Protein AF-A0A1S9AHH0-F1 (afdb_monomer)

Structure (mmCIF, N/CA/C/O backbone):
data_AF-A0A1S9AHH0-F1
#
_entry.id   AF-A0A1S9AHH0-F1
#
loop_
_atom_site.group_PDB
_atom_site.id
_atom_site.type_symbol
_atom_site.label_atom_id
_atom_site.label_alt_id
_atom_site.label_comp_id
_atom_site.label_asym_id
_atom_site.label_entity_id
_atom_site.label_seq_id
_atom_site.pdbx_PDB_ins_code
_atom_site.Cartn_x
_atom_site.Cartn_y
_atom_site.Cartn_z
_atom_site.occupancy
_atom_site.B_iso_or_equiv
_atom_site.auth_seq_id
_atom_site.auth_comp_id
_atom_site.auth_asym_id
_atom_site.auth_atom_id
_atom_site.pdbx_PDB_model_num
ATOM 1 N N . MET A 1 1 ? -5.363 -44.438 -1.794 1.00 42.06 1 MET A N 1
ATOM 2 C CA . MET A 1 1 ? -5.108 -44.118 -0.370 1.00 42.06 1 MET A CA 1
ATOM 3 C C . MET A 1 1 ? -3.591 -43.983 -0.256 1.00 42.06 1 MET A C 1
ATOM 5 O O . MET A 1 1 ? -2.934 -44.895 -0.730 1.00 42.06 1 MET A O 1
ATOM 9 N N . THR A 1 2 ? -2.971 -42.884 0.182 1.00 38.75 2 THR A N 1
ATOM 10 C CA . THR A 1 2 ? -3.456 -41.702 0.932 1.00 38.75 2 THR A CA 1
ATOM 11 C C . THR A 1 2 ? -2.583 -40.475 0.590 1.00 38.75 2 THR A C 1
ATOM 13 O O . THR A 1 2 ? -1.448 -40.651 0.163 1.00 38.75 2 THR A O 1
ATOM 16 N N . GLN A 1 3 ? -3.092 -39.245 0.750 1.00 49.56 3 GLN A N 1
ATOM 17 C CA . GLN A 1 3 ? -2.335 -38.003 0.495 1.00 49.56 3 GLN A CA 1
ATOM 18 C C . GLN A 1 3 ? -1.477 -37.556 1.695 1.00 49.56 3 GLN A C 1
ATOM 20 O O . GLN A 1 3 ? -1.996 -37.545 2.811 1.00 49.56 3 GLN A O 1
ATOM 25 N N . HIS A 1 4 ? -0.245 -37.092 1.437 1.00 39.03 4 HIS A N 1
ATOM 26 C CA . HIS A 1 4 ? 0.547 -36.111 2.215 1.00 39.03 4 HIS A CA 1
ATOM 27 C C . HIS A 1 4 ? 1.815 -35.721 1.408 1.00 39.03 4 HIS A C 1
ATOM 29 O O . HIS A 1 4 ? 2.308 -36.570 0.672 1.00 39.03 4 HIS A O 1
ATOM 35 N N . THR A 1 5 ? 2.439 -34.535 1.501 1.00 38.62 5 THR A N 1
ATOM 36 C CA . THR A 1 5 ? 1.983 -33.178 1.897 1.00 38.62 5 THR A CA 1
ATOM 37 C C . THR A 1 5 ? 3.010 -32.130 1.391 1.00 38.62 5 THR A C 1
ATOM 39 O O . THR A 1 5 ? 4.166 -32.461 1.149 1.00 38.62 5 THR A O 1
ATOM 42 N N . VAL A 1 6 ? 2.566 -30.884 1.188 1.00 46.53 6 VAL A N 1
ATOM 43 C CA . VAL A 1 6 ? 3.324 -29.674 0.758 1.00 46.53 6 VAL A CA 1
ATOM 44 C C . VAL A 1 6 ? 4.214 -29.098 1.903 1.00 46.53 6 VAL A C 1
ATOM 46 O O . VAL A 1 6 ? 3.903 -29.420 3.049 1.00 46.53 6 VAL A O 1
ATOM 49 N N . PRO A 1 7 ? 5.263 -28.251 1.681 1.00 48.44 7 PRO A N 1
ATOM 50 C CA . PRO A 1 7 ? 5.249 -27.173 0.685 1.00 48.44 7 PRO A CA 1
ATOM 51 C C . PRO A 1 7 ? 6.520 -26.768 -0.083 1.00 48.44 7 PRO A C 1
ATOM 53 O O . PRO A 1 7 ? 7.665 -27.016 0.280 1.00 48.44 7 PRO A O 1
ATOM 56 N N . ASP A 1 8 ? 6.196 -26.037 -1.149 1.00 44.97 8 ASP A N 1
ATOM 57 C CA . ASP A 1 8 ? 6.985 -25.080 -1.919 1.00 44.97 8 ASP A CA 1
ATOM 58 C C . ASP A 1 8 ? 7.887 -24.170 -1.063 1.00 44.97 8 ASP A C 1
ATOM 60 O O . ASP A 1 8 ? 7.452 -23.611 -0.051 1.00 44.97 8 ASP A O 1
ATOM 64 N N . THR A 1 9 ? 9.147 -24.003 -1.477 1.00 47.81 9 THR A N 1
ATOM 65 C CA . THR A 1 9 ? 9.981 -22.846 -1.104 1.00 47.81 9 THR A CA 1
ATOM 66 C C . THR A 1 9 ? 11.215 -22.734 -2.008 1.00 47.81 9 THR A C 1
ATOM 68 O O . THR A 1 9 ? 12.176 -23.488 -1.847 1.00 47.81 9 THR A O 1
ATOM 71 N N . PRO A 1 10 ? 11.263 -21.749 -2.916 1.00 41.34 10 PRO A N 1
ATOM 72 C CA . PRO A 1 10 ? 12.510 -21.148 -3.359 1.00 41.34 10 PRO A CA 1
ATOM 73 C C . PRO A 1 10 ? 12.787 -19.893 -2.521 1.00 41.34 10 PRO A C 1
ATOM 75 O O . PRO A 1 10 ? 12.108 -18.873 -2.650 1.00 41.34 10 PRO A O 1
ATOM 78 N N . SER A 1 11 ? 13.814 -19.952 -1.671 1.00 41.12 11 SER A N 1
ATOM 79 C CA . SER A 1 11 ? 14.350 -18.771 -0.990 1.00 41.12 11 SER A CA 1
ATOM 80 C C . SER A 1 11 ? 14.764 -17.710 -2.008 1.00 41.12 11 SER A C 1
ATOM 82 O O . SER A 1 11 ? 15.755 -17.884 -2.716 1.00 41.12 11 SER A O 1
ATOM 84 N N . PHE A 1 12 ? 14.062 -16.580 -2.033 1.00 40.53 12 PHE A N 1
ATOM 85 C CA . PHE A 1 12 ? 14.579 -15.358 -2.637 1.00 40.53 12 PHE A CA 1
ATOM 86 C C . PHE A 1 12 ? 15.189 -14.485 -1.544 1.00 40.53 12 PHE A C 1
ATOM 88 O O . PHE A 1 12 ? 14.516 -13.654 -0.936 1.00 40.53 12 PHE A O 1
ATOM 95 N N . ASP A 1 13 ? 16.493 -14.678 -1.324 1.00 41.41 13 ASP A N 1
ATOM 96 C CA . ASP A 1 13 ? 17.349 -13.710 -0.637 1.00 41.41 13 ASP A CA 1
ATOM 97 C C . ASP A 1 13 ? 17.435 -12.441 -1.503 1.00 41.41 13 ASP A C 1
ATOM 99 O O . ASP A 1 13 ? 18.347 -12.235 -2.297 1.00 41.41 13 ASP A O 1
ATOM 103 N N . GLN A 1 14 ? 16.395 -11.614 -1.415 1.00 47.78 14 GLN A N 1
ATOM 104 C CA . GLN A 1 14 ? 16.325 -10.289 -2.020 1.00 47.78 14 GLN A CA 1
ATOM 105 C C . GLN A 1 14 ? 16.662 -9.262 -0.942 1.00 47.78 14 GLN A C 1
ATOM 107 O O . GLN A 1 14 ? 15.838 -8.422 -0.581 1.00 47.78 14 GLN A O 1
ATOM 112 N N . ARG A 1 15 ? 17.886 -9.335 -0.403 1.00 43.94 15 ARG A N 1
ATOM 113 C CA . ARG A 1 15 ? 18.469 -8.195 0.305 1.00 43.94 15 ARG A CA 1
ATOM 114 C C . ARG A 1 15 ? 18.997 -7.228 -0.761 1.00 43.94 15 ARG A C 1
ATOM 116 O O . ARG A 1 15 ? 20.049 -7.514 -1.335 1.00 43.94 15 ARG A O 1
ATOM 123 N N . PRO A 1 16 ? 18.306 -6.109 -1.064 1.00 45.78 16 PRO A N 1
ATOM 124 C CA . PRO A 1 16 ? 18.841 -5.137 -2.008 1.00 45.78 16 PRO A CA 1
ATOM 125 C C . PRO A 1 16 ? 20.186 -4.603 -1.486 1.00 45.78 16 PRO A C 1
ATOM 127 O O . PRO A 1 16 ? 20.387 -4.539 -0.267 1.00 45.78 16 PRO A O 1
ATOM 130 N N . PRO A 1 17 ? 21.121 -4.219 -2.373 1.00 41.91 17 PRO A N 1
ATOM 131 C CA . PRO A 1 17 ? 22.362 -3.588 -1.944 1.00 41.91 17 PRO A CA 1
ATOM 132 C C . PRO A 1 17 ? 22.045 -2.323 -1.136 1.00 41.91 17 PRO A C 1
ATOM 134 O O . PRO A 1 17 ? 21.139 -1.568 -1.494 1.00 41.91 17 PRO A O 1
ATOM 137 N N . ALA A 1 18 ? 22.799 -2.102 -0.055 1.00 43.12 18 ALA A N 1
ATOM 138 C CA . ALA A 1 18 ? 22.617 -1.028 0.930 1.00 43.12 18 ALA A CA 1
ATOM 139 C C . ALA A 1 18 ? 23.000 0.364 0.376 1.00 43.12 18 ALA A C 1
ATOM 141 O O . ALA A 1 18 ? 23.906 1.031 0.870 1.00 43.12 18 ALA A O 1
ATOM 142 N N . ALA A 1 19 ? 22.347 0.755 -0.718 1.00 42.12 19 ALA A N 1
ATOM 143 C CA . ALA A 1 19 ? 22.625 1.942 -1.520 1.00 42.12 19 ALA A CA 1
ATOM 144 C C . ALA A 1 19 ? 21.354 2.749 -1.862 1.00 42.12 19 ALA A C 1
ATOM 146 O O . ALA A 1 19 ? 21.439 3.716 -2.614 1.00 42.12 19 ALA A O 1
ATOM 147 N N . LEU A 1 20 ? 20.184 2.388 -1.309 1.00 45.72 20 LEU A N 1
ATOM 148 C CA . LEU A 1 20 ? 18.954 3.198 -1.395 1.00 45.72 20 LEU A CA 1
ATOM 149 C C . LEU A 1 20 ? 18.613 3.957 -0.098 1.00 45.72 20 LEU A C 1
ATOM 151 O O . LEU A 1 20 ? 17.685 4.764 -0.095 1.00 45.72 20 LEU A O 1
ATOM 155 N N . ASP A 1 21 ? 19.382 3.774 0.976 1.00 42.66 21 ASP A N 1
ATOM 156 C CA . ASP A 1 21 ? 19.152 4.445 2.265 1.00 42.66 21 ASP A CA 1
ATOM 157 C C . ASP A 1 21 ? 19.559 5.935 2.274 1.00 42.66 21 ASP A C 1
ATOM 159 O O . ASP A 1 21 ? 19.201 6.670 3.189 1.00 42.66 21 ASP A O 1
ATOM 163 N N . ALA A 1 22 ? 20.276 6.415 1.249 1.00 37.56 22 ALA A N 1
ATOM 164 C CA . ALA A 1 22 ? 20.835 7.774 1.210 1.00 37.56 22 ALA A CA 1
ATOM 165 C C . ALA A 1 22 ? 19.927 8.850 0.572 1.00 37.56 22 ALA A C 1
ATOM 167 O O . ALA A 1 22 ? 20.238 10.036 0.663 1.00 37.56 22 ALA A O 1
ATOM 168 N N . GLN A 1 23 ? 18.822 8.470 -0.083 1.00 42.78 23 GLN A N 1
ATOM 169 C CA . GLN A 1 23 ? 17.873 9.412 -0.717 1.00 42.78 23 GLN A CA 1
ATOM 170 C C . GLN A 1 23 ? 16.399 9.167 -0.340 1.00 42.78 23 GLN A C 1
ATOM 172 O O . GLN A 1 23 ? 15.496 9.805 -0.880 1.00 42.78 23 GLN A O 1
ATOM 177 N N . ALA A 1 24 ? 16.140 8.306 0.647 1.00 46.03 24 ALA A N 1
ATOM 178 C CA . ALA A 1 24 ? 14.836 8.171 1.291 1.00 46.03 24 ALA A CA 1
ATOM 179 C C . ALA A 1 24 ? 14.677 9.209 2.422 1.00 46.03 24 ALA A C 1
ATOM 181 O O . ALA A 1 24 ? 14.594 8.859 3.595 1.00 46.03 24 ALA A O 1
ATOM 182 N N . GLY A 1 25 ? 14.654 10.498 2.066 1.00 38.72 25 GLY A N 1
ATOM 183 C CA . GLY A 1 25 ? 14.408 11.576 3.025 1.00 38.72 25 GLY A CA 1
ATOM 184 C C . GLY A 1 25 ? 13.024 11.457 3.673 1.00 38.72 25 GLY A C 1
ATOM 185 O O . GLY A 1 25 ? 12.014 11.615 2.991 1.00 38.72 25 GLY A O 1
ATOM 186 N N . ASP A 1 26 ? 13.014 11.186 4.980 1.00 46.88 26 ASP A N 1
ATOM 187 C CA . ASP A 1 26 ? 11.886 11.327 5.913 1.00 46.88 26 ASP A CA 1
ATOM 188 C C . ASP A 1 26 ? 10.562 10.635 5.518 1.00 46.88 26 ASP A C 1
ATOM 190 O O . ASP A 1 26 ? 9.480 11.218 5.552 1.00 46.88 26 ASP A O 1
ATOM 194 N N . ALA A 1 27 ? 10.630 9.353 5.149 1.00 55.78 27 ALA A N 1
ATOM 195 C CA . ALA A 1 27 ? 9.439 8.527 4.956 1.00 55.78 27 ALA A CA 1
ATOM 196 C C . ALA A 1 27 ? 9.570 7.161 5.626 1.00 55.78 27 ALA A C 1
ATOM 198 O O . ALA A 1 27 ? 10.586 6.477 5.489 1.00 55.78 27 ALA A O 1
ATOM 199 N N . ALA A 1 28 ? 8.516 6.735 6.322 1.00 65.31 28 ALA A N 1
ATOM 200 C CA . ALA A 1 28 ? 8.501 5.457 7.017 1.00 65.31 28 ALA A CA 1
ATOM 201 C C . ALA A 1 28 ? 8.424 4.287 6.018 1.00 65.31 28 ALA A C 1
ATOM 203 O O . ALA A 1 28 ? 8.990 3.218 6.271 1.00 65.31 28 ALA A O 1
ATOM 204 N N . LEU A 1 29 ? 7.747 4.463 4.877 1.00 75.94 29 LEU A N 1
ATOM 205 C CA . LEU A 1 29 ? 7.782 3.526 3.755 1.00 75.94 29 LEU A CA 1
ATOM 206 C C . LEU A 1 29 ? 8.948 3.816 2.804 1.00 75.94 29 LEU A C 1
ATOM 208 O O . LEU A 1 29 ? 9.029 4.87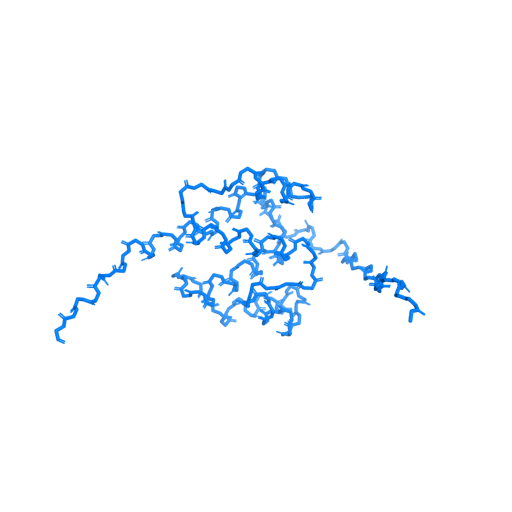3 2.178 1.00 75.94 29 LEU A O 1
ATOM 212 N N . GLY A 1 30 ? 9.763 2.787 2.562 1.00 77.56 30 GLY A N 1
ATOM 213 C CA . GLY A 1 30 ? 10.727 2.791 1.466 1.00 77.56 30 GLY A CA 1
ATOM 214 C C . GLY A 1 30 ? 10.054 3.017 0.106 1.00 77.56 30 GLY A C 1
ATOM 215 O O . GLY A 1 30 ? 8.968 2.494 -0.163 1.00 77.56 30 GLY A O 1
ATOM 216 N N . ALA A 1 31 ? 10.736 3.769 -0.765 1.00 79.25 31 ALA A N 1
ATOM 217 C CA . ALA A 1 31 ? 10.295 4.132 -2.114 1.00 79.25 31 ALA A CA 1
ATOM 218 C C . ALA A 1 31 ? 9.580 3.013 -2.908 1.00 79.25 31 ALA A C 1
ATOM 220 O O . ALA A 1 31 ? 8.476 3.289 -3.388 1.00 79.25 31 ALA A O 1
ATOM 221 N N . PRO A 1 32 ? 10.099 1.767 -3.014 1.00 81.31 32 PRO A N 1
ATOM 222 C CA . PRO A 1 32 ? 9.416 0.718 -3.767 1.00 81.31 32 PRO A CA 1
ATOM 223 C C . PRO A 1 32 ? 7.999 0.447 -3.247 1.00 81.31 32 PRO A C 1
ATOM 225 O O . PRO A 1 32 ? 7.056 0.476 -4.029 1.00 81.31 32 PRO A O 1
ATOM 228 N N . THR A 1 33 ? 7.799 0.271 -1.938 1.00 84.75 33 THR A N 1
ATOM 229 C CA . THR A 1 33 ? 6.473 -0.023 -1.360 1.00 84.75 33 THR A CA 1
ATOM 230 C C . THR A 1 33 ? 5.440 1.053 -1.703 1.00 84.75 33 THR A C 1
ATOM 232 O O . THR A 1 33 ? 4.298 0.724 -2.012 1.00 84.75 33 THR A O 1
ATOM 235 N N . ARG A 1 34 ? 5.849 2.327 -1.729 1.00 86.44 34 ARG A N 1
ATOM 236 C CA . ARG A 1 34 ? 4.979 3.459 -2.098 1.00 86.44 34 ARG A CA 1
ATOM 237 C C . ARG A 1 34 ? 4.566 3.401 -3.565 1.00 86.44 34 ARG A C 1
ATOM 239 O O . ARG A 1 34 ? 3.400 3.607 -3.878 1.00 86.44 34 ARG A O 1
ATOM 246 N N . ILE A 1 35 ? 5.490 3.032 -4.453 1.00 87.50 35 ILE A N 1
ATOM 247 C CA . ILE A 1 35 ? 5.195 2.824 -5.877 1.00 87.50 35 ILE A CA 1
ATOM 248 C C . ILE A 1 35 ? 4.226 1.645 -6.067 1.00 87.50 35 ILE A C 1
ATOM 250 O O . ILE A 1 35 ? 3.305 1.758 -6.872 1.00 87.50 35 ILE A O 1
ATOM 254 N N . ARG A 1 36 ? 4.353 0.550 -5.293 1.00 90.19 36 ARG A N 1
ATOM 255 C CA . ARG A 1 36 ? 3.392 -0.578 -5.340 1.00 90.19 36 ARG A CA 1
ATOM 256 C C . ARG A 1 36 ? 1.973 -0.122 -4.998 1.00 90.19 36 ARG A C 1
ATOM 258 O O . ARG A 1 36 ? 1.046 -0.410 -5.750 1.00 90.19 36 ARG A O 1
ATOM 265 N N . ILE A 1 37 ? 1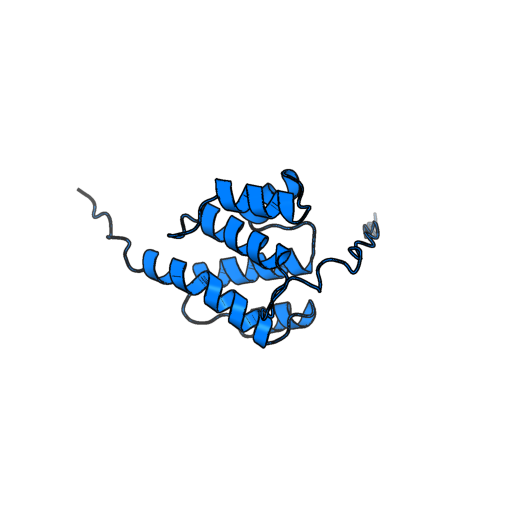.821 0.619 -3.898 1.00 88.75 37 ILE A N 1
ATOM 266 C CA . ILE A 1 37 ? 0.535 1.178 -3.457 1.00 88.75 37 ILE A CA 1
ATOM 267 C C . ILE A 1 37 ? -0.015 2.131 -4.519 1.00 88.75 37 ILE A C 1
ATOM 269 O O . ILE A 1 37 ? -1.143 1.962 -4.969 1.00 88.75 37 ILE A O 1
ATOM 273 N N . ALA A 1 38 ? 0.786 3.095 -4.973 1.00 89.25 38 ALA A N 1
ATOM 274 C CA . ALA A 1 38 ? 0.361 4.080 -5.958 1.00 89.25 38 ALA A CA 1
ATOM 275 C C . ALA A 1 38 ? -0.062 3.442 -7.295 1.00 89.25 38 ALA A C 1
ATOM 277 O O . ALA A 1 38 ? -1.043 3.886 -7.882 1.00 89.25 38 ALA A O 1
ATOM 278 N N . LEU A 1 39 ? 0.610 2.378 -7.760 1.00 90.19 39 LEU A N 1
ATOM 279 C CA . LEU A 1 39 ? 0.200 1.61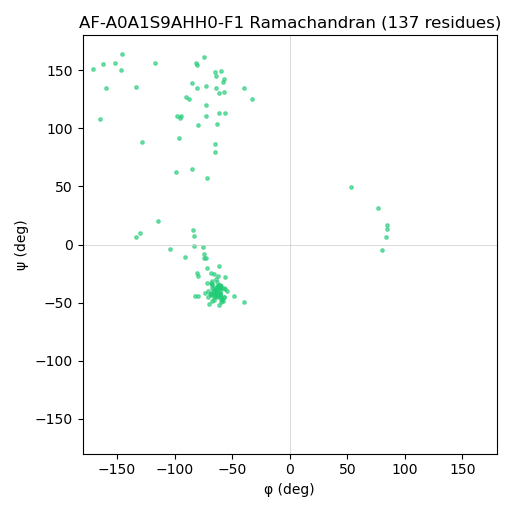9 -8.952 1.00 90.19 39 LEU A CA 1
ATOM 280 C C . LEU A 1 39 ? -1.174 0.958 -8.772 1.00 90.19 39 LEU A C 1
ATOM 282 O O . LEU A 1 39 ? -2.003 1.024 -9.678 1.00 90.19 39 LEU A O 1
ATOM 286 N N . TYR A 1 40 ? -1.436 0.367 -7.605 1.00 90.81 40 TYR A N 1
ATOM 287 C CA . TYR A 1 40 ? -2.743 -0.206 -7.274 1.00 90.81 40 TYR A CA 1
ATOM 288 C C . TYR A 1 40 ? -3.845 0.862 -7.204 1.00 90.81 40 TYR A C 1
ATOM 290 O O . TYR A 1 40 ? -4.926 0.685 -7.764 1.00 90.81 40 TYR A O 1
ATOM 298 N N . LEU A 1 41 ? -3.557 2.009 -6.581 1.00 88.75 41 LEU A N 1
ATOM 299 C CA . LEU A 1 41 ? -4.482 3.143 -6.511 1.00 88.75 41 LEU A CA 1
ATOM 300 C C . LEU A 1 41 ? -4.754 3.748 -7.900 1.00 88.75 41 LEU A C 1
ATOM 302 O O . LEU A 1 41 ? -5.906 4.027 -8.228 1.00 88.75 41 LEU A O 1
ATOM 306 N N . ALA A 1 42 ? -3.730 3.883 -8.750 1.00 88.69 42 ALA A N 1
ATOM 307 C CA . ALA A 1 42 ? -3.878 4.319 -10.140 1.00 88.69 42 ALA A CA 1
ATOM 308 C C . ALA A 1 42 ? -4.775 3.365 -10.942 1.00 88.69 42 ALA A C 1
ATOM 310 O O . ALA A 1 42 ? -5.653 3.808 -11.678 1.00 88.69 42 ALA A O 1
ATOM 311 N N . GLN A 1 43 ? -4.601 2.050 -10.762 1.00 87.19 43 GLN A N 1
ATOM 312 C CA . GLN A 1 43 ? -5.412 1.030 -11.431 1.00 87.19 43 GLN A CA 1
ATOM 313 C C . GLN A 1 43 ? -6.886 1.046 -10.987 1.00 87.19 43 GLN A C 1
ATOM 315 O O . GLN A 1 43 ? -7.760 0.642 -11.756 1.00 87.19 43 GLN A O 1
ATOM 320 N N . ARG A 1 44 ? -7.166 1.544 -9.776 1.00 83.88 44 ARG A N 1
ATOM 321 C CA . ARG A 1 44 ? -8.514 1.800 -9.243 1.00 83.88 44 ARG A CA 1
ATOM 322 C C . ARG A 1 44 ? -9.115 3.145 -9.685 1.00 83.88 44 ARG A C 1
ATOM 324 O O . ARG A 1 44 ? -10.249 3.423 -9.322 1.00 83.88 44 ARG A O 1
ATOM 331 N N . GLY A 1 45 ? -8.394 3.964 -10.457 1.00 83.12 45 GLY A N 1
ATOM 332 C CA . GLY A 1 45 ? -8.867 5.276 -10.919 1.00 83.12 45 GLY A CA 1
ATOM 333 C C . GLY A 1 45 ? -8.658 6.424 -9.924 1.00 83.12 45 GLY A C 1
ATOM 334 O O . GLY A 1 45 ? -9.272 7.476 -10.071 1.00 83.12 45 GLY A O 1
ATOM 335 N N . CYS A 1 46 ? -7.800 6.252 -8.913 1.00 83.12 46 CYS A N 1
ATOM 336 C CA . CYS A 1 46 ? -7.573 7.275 -7.893 1.00 83.12 46 CYS A CA 1
ATOM 337 C C . CYS A 1 46 ? -7.012 8.589 -8.489 1.00 83.12 46 CYS A C 1
ATOM 339 O O . CYS A 1 46 ? -6.013 8.553 -9.219 1.00 83.12 46 CYS A O 1
ATOM 341 N N . PRO A 1 47 ? -7.596 9.762 -8.165 1.00 78.56 47 PRO A N 1
ATOM 342 C CA . PRO A 1 47 ? -7.168 11.040 -8.725 1.00 78.56 47 PRO A CA 1
ATOM 343 C C . PRO A 1 47 ? -5.736 11.408 -8.314 1.00 78.56 47 PRO A C 1
ATOM 345 O O . PRO A 1 47 ? -5.288 11.132 -7.202 1.00 78.56 47 PRO A O 1
ATOM 348 N N . GLY A 1 48 ? -5.014 12.065 -9.225 1.00 77.81 48 GLY A N 1
ATOM 349 C CA . GLY A 1 48 ? -3.618 12.476 -9.027 1.00 77.81 48 GLY A CA 1
ATOM 350 C C . GLY A 1 48 ? -2.575 11.370 -9.243 1.00 77.81 48 GLY A C 1
ATOM 351 O O . GLY A 1 48 ? -1.382 11.665 -9.231 1.00 77.81 48 GLY A O 1
ATOM 352 N N . MET A 1 49 ? -2.990 10.122 -9.488 1.00 84.19 49 MET A N 1
ATOM 353 C CA . MET A 1 49 ? -2.083 8.998 -9.738 1.00 84.19 49 MET A CA 1
ATOM 354 C C . MET A 1 49 ? -1.915 8.736 -11.243 1.00 84.19 49 MET A C 1
ATOM 356 O O . MET A 1 49 ? -2.823 8.246 -11.909 1.00 84.19 49 MET A O 1
ATOM 360 N N . SER A 1 50 ? -0.728 9.020 -11.787 1.00 86.88 50 SER A N 1
ATOM 361 C CA . SER A 1 50 ? -0.414 8.812 -13.211 1.00 86.88 50 SER A CA 1
ATOM 362 C C . SER A 1 50 ? 0.279 7.459 -13.442 1.00 86.88 50 SER A C 1
ATOM 364 O O . SER A 1 50 ? 1.461 7.331 -13.111 1.00 86.88 50 SER A O 1
ATOM 366 N N . PRO A 1 51 ? -0.370 6.447 -14.058 1.00 84.00 51 PRO A N 1
ATOM 367 C CA . PRO A 1 51 ? 0.204 5.101 -14.178 1.00 84.00 51 PRO A CA 1
ATOM 368 C C . PRO A 1 51 ? 1.486 5.054 -15.023 1.00 84.00 51 PRO A C 1
ATOM 370 O O . PRO A 1 51 ? 2.364 4.240 -14.750 1.00 84.00 51 PRO A O 1
ATOM 373 N N . ALA A 1 52 ? 1.637 5.943 -16.013 1.00 85.44 52 ALA A N 1
ATOM 374 C CA . ALA A 1 52 ? 2.864 6.054 -16.805 1.00 85.44 52 ALA A CA 1
ATOM 375 C C . ALA A 1 52 ? 4.063 6.526 -15.957 1.00 85.44 52 ALA A C 1
ATOM 377 O O . ALA A 1 52 ? 5.113 5.885 -15.972 1.00 85.44 52 ALA A O 1
ATOM 378 N N . LEU A 1 53 ? 3.874 7.586 -15.162 1.00 87.31 53 LEU A N 1
ATOM 379 C CA . LEU A 1 53 ? 4.892 8.137 -14.259 1.00 87.31 53 LEU A CA 1
ATOM 380 C C . LEU A 1 53 ? 5.277 7.131 -13.164 1.00 87.31 53 LEU A C 1
ATOM 382 O O . LEU A 1 53 ? 6.450 6.940 -12.864 1.00 87.31 53 LEU A O 1
ATOM 386 N N . LEU A 1 54 ? 4.291 6.423 -12.609 1.00 88.06 54 LEU A N 1
ATOM 387 C CA . LEU A 1 54 ? 4.524 5.398 -11.592 1.00 88.06 54 LEU A CA 1
ATOM 388 C C . LEU A 1 54 ? 5.276 4.178 -12.144 1.00 88.06 54 LEU A C 1
ATOM 390 O O . LEU A 1 54 ? 6.112 3.611 -11.444 1.00 88.06 54 LEU A O 1
ATOM 394 N N . GLN A 1 55 ? 5.046 3.798 -13.406 1.00 86.69 55 GLN A N 1
ATOM 395 C CA . GLN A 1 55 ? 5.861 2.779 -14.076 1.00 86.69 55 GLN A CA 1
ATOM 396 C C . GLN A 1 55 ? 7.293 3.250 -14.351 1.00 86.69 55 GLN A C 1
ATOM 398 O O . GLN A 1 55 ? 8.212 2.433 -14.337 1.00 86.69 55 GLN A O 1
ATOM 403 N N . GLU A 1 56 ? 7.503 4.536 -14.629 1.00 88.00 56 GLU A N 1
ATOM 404 C CA . GLU A 1 56 ? 8.840 5.110 -14.797 1.00 88.00 56 GLU A CA 1
ATOM 405 C C . GLU A 1 56 ? 9.609 5.109 -13.469 1.00 88.00 56 GLU A C 1
ATOM 407 O O . GLU A 1 56 ? 10.714 4.568 -13.400 1.00 88.00 56 GLU A O 1
ATOM 412 N N . TRP A 1 57 ? 8.986 5.586 -12.388 1.00 86.69 57 TRP A N 1
ATOM 413 C CA . TRP A 1 57 ? 9.557 5.532 -11.038 1.00 86.69 57 TRP A CA 1
ATOM 414 C C . TRP A 1 57 ? 9.788 4.096 -10.558 1.00 86.69 57 TRP A C 1
ATOM 416 O O . TRP A 1 57 ? 10.814 3.818 -9.942 1.00 86.69 57 TRP A O 1
ATOM 426 N N . GLY A 1 58 ? 8.891 3.161 -10.885 1.00 85.44 58 GLY A N 1
ATOM 427 C CA . GLY A 1 58 ? 9.077 1.738 -10.599 1.00 85.44 58 GLY A CA 1
ATOM 428 C C . GLY A 1 58 ? 10.318 1.162 -11.281 1.00 85.44 58 GLY A C 1
ATOM 429 O O . GLY A 1 58 ? 11.118 0.505 -10.618 1.00 85.44 58 GLY A O 1
ATOM 430 N N . ARG A 1 59 ? 10.546 1.472 -12.566 1.00 86.38 59 ARG A N 1
ATOM 431 C CA . ARG A 1 59 ? 11.775 1.070 -13.282 1.00 86.38 59 ARG A CA 1
ATOM 432 C C . ARG A 1 59 ? 13.023 1.707 -12.676 1.00 86.38 59 ARG A C 1
ATOM 434 O O . ARG A 1 59 ? 14.019 1.012 -12.510 1.00 86.38 59 ARG A O 1
ATOM 441 N N . ALA A 1 60 ? 12.965 2.990 -12.312 1.00 83.25 60 ALA A N 1
ATOM 442 C CA . ALA A 1 60 ? 14.067 3.680 -11.637 1.00 83.25 60 ALA A CA 1
ATOM 443 C C . ALA A 1 60 ? 14.384 3.067 -10.255 1.00 83.25 60 ALA A C 1
ATOM 445 O O . ALA A 1 60 ? 15.543 3.014 -9.857 1.00 83.25 60 ALA A O 1
ATOM 446 N N . ALA A 1 61 ? 13.373 2.535 -9.562 1.00 81.88 61 ALA A N 1
ATOM 447 C CA . ALA A 1 61 ? 13.508 1.778 -8.316 1.00 81.88 61 ALA A CA 1
ATOM 448 C C . ALA A 1 61 ? 13.854 0.282 -8.514 1.00 81.88 61 ALA A C 1
ATOM 450 O O . ALA A 1 61 ? 13.849 -0.475 -7.543 1.00 81.88 61 ALA A O 1
ATOM 451 N N . GLY A 1 62 ? 14.138 -0.164 -9.745 1.00 82.25 62 GLY A N 1
ATOM 452 C CA . GLY A 1 62 ? 14.535 -1.542 -10.059 1.00 82.25 62 GLY A CA 1
ATOM 453 C C . GLY A 1 62 ? 13.391 -2.552 -10.230 1.00 82.25 62 GLY A C 1
ATOM 454 O O . GLY A 1 62 ? 13.661 -3.738 -10.409 1.00 82.25 62 GLY A O 1
ATOM 455 N N . MET A 1 63 ? 12.123 -2.126 -10.213 1.00 84.12 63 MET A N 1
ATOM 456 C CA . MET A 1 63 ? 10.983 -3.025 -10.437 1.00 84.12 63 MET A CA 1
ATOM 457 C C . MET A 1 63 ? 10.873 -3.460 -11.898 1.00 84.12 63 MET A C 1
ATOM 459 O O . MET A 1 63 ? 10.915 -2.646 -12.827 1.00 84.12 63 MET A O 1
ATOM 463 N N . ASN A 1 64 ? 10.612 -4.749 -12.111 1.00 85.62 64 ASN A N 1
ATOM 464 C CA . ASN A 1 64 ? 10.313 -5.275 -13.440 1.00 85.62 64 ASN A CA 1
ATOM 465 C C . ASN A 1 64 ? 8.835 -5.034 -13.820 1.00 85.62 64 ASN A C 1
ATOM 467 O O . ASN A 1 64 ? 7.958 -4.924 -12.962 1.00 85.62 64 ASN A O 1
ATOM 471 N N . ARG A 1 65 ? 8.525 -4.997 -15.124 1.00 84.38 65 ARG A N 1
ATOM 472 C CA . ARG A 1 65 ? 7.160 -4.790 -15.648 1.00 84.38 65 ARG A CA 1
ATOM 473 C C . ARG A 1 65 ? 6.151 -5.813 -15.128 1.00 84.38 65 ARG A C 1
ATOM 475 O O . ARG A 1 65 ? 5.025 -5.427 -14.837 1.00 84.38 65 ARG A O 1
ATOM 482 N N . ALA A 1 66 ? 6.557 -7.075 -14.981 1.00 85.38 66 ALA A N 1
ATOM 483 C CA . ALA A 1 66 ? 5.704 -8.123 -14.421 1.00 85.38 66 ALA A CA 1
ATOM 484 C C . ALA A 1 66 ? 5.315 -7.828 -12.961 1.00 85.38 66 ALA A C 1
ATOM 486 O O . ALA A 1 66 ? 4.143 -7.920 -12.611 1.00 85.38 66 ALA A O 1
ATOM 487 N N . GLU A 1 67 ? 6.271 -7.385 -12.137 1.00 84.38 67 GLU A N 1
ATOM 488 C CA . GLU A 1 67 ? 6.010 -7.007 -10.745 1.00 84.38 67 GLU A CA 1
ATOM 489 C C . GLU A 1 67 ? 5.094 -5.777 -10.671 1.00 84.38 67 GLU A C 1
ATOM 491 O O . GLU A 1 67 ? 4.111 -5.783 -9.941 1.00 84.38 67 GLU A O 1
ATOM 496 N N . MET A 1 68 ? 5.356 -4.738 -11.475 1.00 86.31 68 MET A N 1
ATOM 497 C CA . MET A 1 68 ? 4.502 -3.543 -11.523 1.00 86.31 68 MET A CA 1
ATOM 498 C C . MET A 1 68 ? 3.065 -3.858 -11.964 1.00 86.31 68 MET A C 1
ATOM 500 O O . MET A 1 68 ? 2.129 -3.283 -11.413 1.00 86.31 68 MET A O 1
ATOM 504 N N . ALA A 1 69 ? 2.877 -4.785 -12.909 1.00 86.62 69 ALA A N 1
ATOM 505 C CA . ALA A 1 69 ? 1.555 -5.244 -13.333 1.00 86.62 69 ALA A CA 1
ATOM 506 C C . ALA A 1 69 ? 0.845 -6.068 -12.242 1.00 86.62 69 ALA A C 1
ATOM 508 O O . ALA A 1 69 ? -0.336 -5.840 -11.984 1.00 86.62 69 ALA A O 1
ATOM 509 N N . ALA A 1 70 ? 1.561 -6.965 -11.554 1.00 86.38 70 ALA A N 1
ATOM 510 C CA . ALA A 1 70 ? 1.027 -7.697 -10.404 1.00 86.38 70 ALA A CA 1
ATOM 511 C C . ALA A 1 70 ? 0.583 -6.735 -9.287 1.00 86.38 70 ALA A C 1
ATOM 513 O O . ALA A 1 70 ? -0.550 -6.835 -8.805 1.00 86.38 70 ALA A O 1
ATOM 514 N N . ASN A 1 71 ? 1.435 -5.752 -8.959 1.00 87.25 71 ASN A N 1
ATOM 515 C CA . ASN A 1 71 ? 1.178 -4.725 -7.948 1.00 87.25 71 ASN A CA 1
ATOM 516 C C . ASN A 1 71 ? -0.063 -3.888 -8.306 1.00 87.25 71 ASN A C 1
ATOM 518 O O . ASN A 1 71 ? -0.924 -3.683 -7.454 1.00 87.25 71 ASN A O 1
ATOM 522 N N . ALA A 1 72 ? -0.209 -3.475 -9.572 1.00 85.81 72 ALA A N 1
ATOM 523 C CA . ALA A 1 72 ? -1.414 -2.804 -10.068 1.00 85.81 72 ALA A CA 1
ATOM 524 C C . ALA A 1 72 ? -2.679 -3.679 -9.930 1.00 85.81 72 ALA A C 1
ATOM 526 O O . ALA A 1 72 ? -3.745 -3.171 -9.594 1.00 85.81 72 ALA A O 1
ATOM 527 N N . GLY A 1 73 ? -2.556 -4.999 -10.107 1.00 83.94 73 GLY A N 1
ATOM 528 C CA . GLY A 1 73 ? -3.617 -5.978 -9.842 1.00 83.94 73 GLY A CA 1
ATOM 529 C C . GLY A 1 73 ? -3.873 -6.291 -8.358 1.00 83.94 73 GLY A C 1
ATOM 530 O O . GLY A 1 73 ? -4.770 -7.073 -8.055 1.00 83.94 73 GLY A O 1
ATOM 531 N N . GLY A 1 74 ? -3.116 -5.707 -7.423 1.00 82.06 74 GLY A N 1
ATOM 532 C CA . GLY A 1 74 ? -3.272 -5.926 -5.978 1.00 82.06 74 GLY A CA 1
ATOM 533 C C . GLY A 1 74 ? -2.560 -7.164 -5.430 1.00 82.06 74 GLY A C 1
ATOM 534 O O . GLY A 1 74 ? -2.821 -7.567 -4.301 1.00 82.06 74 GLY A O 1
ATOM 535 N N . THR A 1 75 ? -1.659 -7.761 -6.209 1.00 79.81 75 THR A N 1
ATOM 536 C CA . THR A 1 75 ? -0.831 -8.908 -5.806 1.00 79.81 75 THR A CA 1
ATOM 537 C C . THR A 1 75 ? 0.644 -8.516 -5.820 1.00 79.81 75 THR A C 1
ATOM 539 O O . THR A 1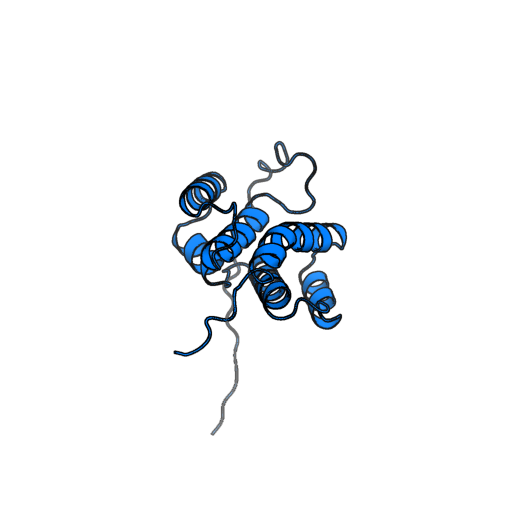 75 ? 1.034 -7.579 -6.505 1.00 79.81 75 THR A O 1
ATOM 542 N N . SER A 1 76 ? 1.500 -9.199 -5.066 1.00 81.31 76 SER A N 1
ATOM 543 C CA . SER A 1 76 ? 2.942 -8.937 -5.123 1.00 81.31 76 SER A CA 1
ATOM 544 C C . SER A 1 76 ? 3.731 -10.218 -4.905 1.00 81.31 76 SER A C 1
ATOM 546 O O . SER A 1 76 ? 3.273 -11.113 -4.197 1.00 81.31 76 SER A O 1
ATOM 548 N N . HIS A 1 77 ? 4.922 -10.292 -5.500 1.00 77.62 77 HIS A N 1
ATOM 549 C CA . HIS A 1 77 ? 5.857 -11.402 -5.284 1.00 77.62 77 HIS A CA 1
ATOM 550 C C . HIS A 1 77 ? 6.489 -11.345 -3.882 1.00 77.62 77 HIS A C 1
ATOM 552 O O . HIS A 1 77 ? 6.982 -12.349 -3.380 1.00 77.62 77 HIS A O 1
ATOM 558 N N . ASP A 1 78 ? 6.466 -10.170 -3.248 1.00 77.25 78 ASP A N 1
ATOM 559 C CA . ASP A 1 78 ? 6.885 -9.966 -1.867 1.00 77.25 78 ASP A CA 1
ATOM 560 C C . ASP A 1 78 ? 5.693 -10.154 -0.914 1.00 77.25 78 ASP A C 1
ATOM 562 O O . ASP A 1 78 ? 4.654 -9.503 -1.064 1.00 77.25 78 ASP A O 1
ATOM 566 N N . ALA A 1 79 ? 5.840 -11.014 0.098 1.00 78.50 79 ALA A N 1
ATOM 567 C CA . ALA A 1 79 ? 4.777 -11.307 1.063 1.00 78.50 79 ALA A CA 1
ATOM 568 C C . ALA A 1 79 ? 4.340 -10.055 1.846 1.00 78.50 79 ALA A C 1
ATOM 570 O O . ALA A 1 79 ? 3.153 -9.872 2.131 1.00 78.50 79 ALA A O 1
ATOM 571 N N . LYS A 1 80 ? 5.289 -9.156 2.143 1.00 80.50 80 LYS A N 1
ATOM 572 C CA . LYS A 1 80 ? 5.025 -7.892 2.836 1.00 80.50 80 LYS A CA 1
ATOM 573 C C . LYS A 1 80 ? 4.268 -6.911 1.931 1.00 80.50 80 LYS A C 1
ATOM 575 O O . LYS A 1 80 ? 3.252 -6.355 2.349 1.00 80.50 80 LYS A O 1
ATOM 580 N N . GLY A 1 81 ? 4.685 -6.778 0.672 1.00 83.25 81 GLY A N 1
ATOM 581 C CA . GLY A 1 81 ? 3.971 -6.046 -0.373 1.00 83.25 81 GLY A CA 1
ATOM 582 C C . GLY A 1 81 ? 2.549 -6.563 -0.606 1.00 83.25 81 GLY A C 1
ATOM 583 O O . GLY A 1 81 ? 1.617 -5.765 -0.646 1.00 83.25 81 GLY A O 1
ATOM 584 N N . SER A 1 82 ? 2.354 -7.882 -0.676 1.00 84.12 82 SER A N 1
ATOM 585 C CA . SER A 1 82 ? 1.035 -8.503 -0.866 1.00 84.12 82 SER A CA 1
ATOM 586 C C . SER A 1 82 ? 0.086 -8.220 0.310 1.00 84.12 82 SER A C 1
ATOM 588 O O . SER A 1 82 ? -1.050 -7.793 0.105 1.00 84.12 82 SER A O 1
ATOM 590 N N . ALA A 1 83 ? 0.569 -8.332 1.554 1.00 86.12 83 ALA A N 1
ATOM 591 C CA . ALA A 1 83 ? -0.203 -7.952 2.742 1.00 86.12 83 ALA A CA 1
ATOM 592 C C . ALA A 1 83 ? -0.559 -6.450 2.764 1.00 86.12 83 ALA A C 1
ATOM 594 O O . ALA A 1 83 ? -1.654 -6.074 3.184 1.00 86.12 83 ALA A O 1
ATOM 595 N N . CYS A 1 84 ? 0.338 -5.588 2.278 1.00 87.44 84 CYS A N 1
ATOM 596 C CA . CYS A 1 84 ? 0.091 -4.152 2.160 1.00 87.44 84 CYS A CA 1
ATOM 597 C C . CYS A 1 84 ? -0.968 -3.823 1.096 1.00 87.44 84 CYS A C 1
ATOM 599 O O . CYS A 1 84 ? -1.869 -3.031 1.362 1.00 87.44 84 CYS A O 1
ATOM 601 N N . LEU A 1 85 ? -0.914 -4.463 -0.075 1.00 88.56 85 LEU A N 1
ATOM 602 C CA . LEU A 1 85 ? -1.915 -4.286 -1.131 1.00 88.56 85 LEU A CA 1
ATOM 603 C C . LEU A 1 85 ? -3.292 -4.819 -0.712 1.00 88.56 85 LEU A C 1
ATOM 605 O O . LEU A 1 85 ? -4.296 -4.155 -0.961 1.00 88.56 85 LEU A O 1
ATOM 609 N N . ALA A 1 86 ? -3.346 -5.947 0.004 1.00 86.69 86 ALA A N 1
ATOM 610 C CA . ALA A 1 86 ? -4.583 -6.450 0.600 1.00 86.69 86 ALA A CA 1
ATOM 611 C C . ALA A 1 86 ? -5.189 -5.449 1.606 1.00 86.69 86 ALA A C 1
ATOM 613 O O . ALA A 1 86 ? -6.391 -5.188 1.567 1.00 86.69 86 ALA A O 1
ATOM 614 N N . PHE A 1 87 ? -4.359 -4.832 2.456 1.00 87.38 87 PHE A N 1
ATOM 615 C CA . PHE A 1 87 ? -4.794 -3.779 3.378 1.0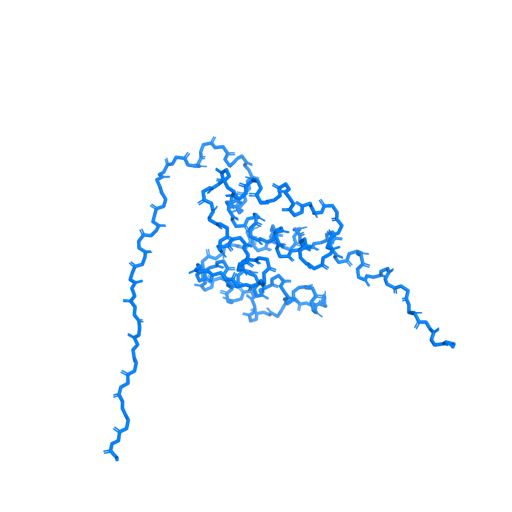0 87.38 87 PHE A CA 1
ATOM 616 C C . PHE A 1 87 ? -5.317 -2.534 2.654 1.00 87.38 87 PHE A C 1
ATOM 618 O O . PHE A 1 87 ? -6.375 -2.017 3.002 1.00 87.38 87 PHE A O 1
ATOM 625 N N . VAL A 1 88 ? -4.610 -2.066 1.620 1.00 88.75 88 VAL A N 1
ATOM 626 C CA . VAL A 1 88 ? -5.048 -0.930 0.796 1.00 88.75 88 VAL A CA 1
ATOM 627 C C . VAL A 1 88 ? -6.371 -1.238 0.095 1.00 88.75 88 VAL A C 1
ATOM 629 O O . VAL A 1 88 ? -7.267 -0.399 0.103 1.00 88.75 88 VAL A O 1
ATOM 632 N N . GLY A 1 89 ? -6.532 -2.450 -0.444 1.00 87.06 89 GLY A N 1
ATOM 633 C CA . GLY A 1 89 ? -7.801 -2.922 -0.994 1.00 87.06 89 GLY A CA 1
ATOM 634 C C . GLY A 1 89 ? -8.928 -2.869 0.036 1.00 87.06 89 GLY A C 1
ATOM 635 O O . GLY A 1 89 ? -9.997 -2.342 -0.266 1.00 87.06 89 GLY A O 1
ATOM 636 N N . ARG A 1 90 ? -8.675 -3.320 1.273 1.00 84.56 90 ARG A N 1
ATOM 637 C CA . ARG A 1 90 ? -9.671 -3.265 2.351 1.00 84.56 90 ARG A CA 1
ATOM 638 C C . ARG A 1 90 ? -10.006 -1.837 2.792 1.00 84.56 90 ARG A C 1
ATOM 640 O O . ARG A 1 90 ? -11.161 -1.578 3.090 1.00 84.56 90 ARG A O 1
ATOM 647 N N . LEU A 1 91 ? -9.049 -0.906 2.784 1.00 84.31 91 LEU A N 1
ATOM 648 C CA . LEU A 1 91 ? -9.287 0.515 3.095 1.00 84.31 91 LEU A CA 1
ATOM 649 C C . LEU A 1 91 ? -10.132 1.259 2.044 1.00 84.31 91 LEU A C 1
ATOM 651 O O . LEU A 1 91 ? -10.712 2.298 2.371 1.00 84.31 91 LEU A O 1
ATOM 655 N N . LEU A 1 92 ? -10.147 0.773 0.798 1.00 81.88 92 LEU A N 1
ATOM 656 C CA . LEU A 1 92 ? -11.017 1.275 -0.271 1.00 81.88 92 LEU A CA 1
ATOM 657 C C . LEU A 1 92 ? -12.421 0.657 -0.179 1.00 81.88 92 LEU A C 1
ATOM 659 O O . LEU A 1 92 ? -13.409 1.370 -0.293 1.00 81.88 92 LEU A O 1
ATOM 663 N N . ASP A 1 93 ? -12.493 -0.656 0.055 1.00 81.81 93 ASP A N 1
ATOM 664 C CA . ASP A 1 93 ? -13.732 -1.445 0.146 1.00 81.81 93 ASP A CA 1
ATOM 665 C C . ASP A 1 93 ? -14.548 -1.147 1.422 1.00 81.81 93 ASP A C 1
ATOM 667 O O . ASP A 1 93 ? -15.770 -1.035 1.379 1.00 81.81 93 ASP A O 1
ATOM 671 N N . ASP A 1 94 ? -13.867 -0.969 2.558 1.00 78.88 94 ASP A N 1
ATOM 672 C CA . ASP A 1 94 ? -14.455 -0.689 3.870 1.00 78.88 94 ASP A CA 1
ATOM 673 C C . ASP A 1 94 ? -13.794 0.552 4.505 1.00 78.88 94 ASP A C 1
ATOM 675 O O . ASP A 1 94 ? -12.805 0.458 5.246 1.00 78.88 94 ASP A O 1
ATOM 679 N N . PRO A 1 95 ? -14.321 1.758 4.227 1.00 64.25 95 PRO A N 1
ATOM 680 C CA . PRO A 1 95 ? -13.787 2.991 4.788 1.00 64.25 95 PRO A CA 1
ATOM 681 C C . PRO A 1 95 ? -14.141 3.189 6.274 1.00 64.25 95 PRO A C 1
ATOM 683 O O . PRO A 1 95 ? -13.639 4.147 6.868 1.00 64.25 95 PRO A O 1
ATOM 686 N N . GLY A 1 96 ? -14.999 2.355 6.876 1.00 62.41 96 GLY A N 1
ATOM 687 C CA . GLY A 1 96 ? -15.514 2.560 8.234 1.00 62.41 96 GLY A CA 1
ATOM 688 C C . GLY A 1 96 ? -14.444 2.348 9.302 1.00 62.41 96 GLY A C 1
ATOM 689 O O . GLY A 1 96 ? -14.199 3.228 10.130 1.00 62.41 96 GLY A O 1
ATOM 690 N N . ALA A 1 97 ? -13.757 1.208 9.242 1.00 59.50 97 ALA A N 1
ATOM 691 C CA . ALA A 1 97 ? -12.540 0.955 10.003 1.00 59.50 97 ALA A CA 1
ATOM 692 C C . ALA A 1 97 ? -11.737 -0.188 9.358 1.00 59.50 97 ALA A C 1
ATOM 694 O O . ALA A 1 97 ? -12.316 -1.242 9.101 1.00 59.50 97 ALA A O 1
ATOM 695 N N . PRO A 1 98 ? -10.404 -0.065 9.183 1.00 65.62 98 PRO A N 1
ATOM 696 C CA . PRO A 1 98 ? -9.584 -1.259 9.009 1.00 65.62 98 PRO A CA 1
ATOM 697 C C . PRO A 1 98 ? -9.788 -2.165 10.225 1.00 65.62 98 PRO A C 1
ATOM 699 O O . PRO A 1 98 ? -9.706 -1.690 11.364 1.00 65.62 98 PRO A O 1
ATOM 702 N N . ALA A 1 99 ? -10.044 -3.457 10.014 1.00 68.75 99 ALA A N 1
ATOM 703 C CA . ALA A 1 99 ? -10.261 -4.350 11.138 1.00 68.75 99 ALA A CA 1
ATOM 704 C C . ALA A 1 99 ? -8.970 -4.449 11.963 1.00 68.75 99 ALA A C 1
ATOM 706 O O . ALA A 1 99 ? -7.859 -4.413 11.426 1.00 68.75 99 ALA A O 1
ATOM 707 N N . ALA A 1 100 ? -9.089 -4.652 13.278 1.00 76.12 100 ALA A N 1
ATOM 708 C CA . ALA A 1 100 ? -7.918 -4.902 14.124 1.00 76.12 100 ALA A CA 1
ATOM 709 C C . ALA A 1 100 ? -7.091 -6.108 13.621 1.00 76.12 100 ALA A C 1
ATOM 711 O O . ALA A 1 100 ? -5.870 -6.130 13.763 1.00 76.12 100 ALA A O 1
ATOM 712 N N . ALA A 1 101 ? -7.749 -7.067 12.956 1.00 77.44 101 ALA A N 1
ATOM 713 C CA . ALA A 1 101 ? -7.121 -8.186 12.259 1.00 77.44 101 ALA A CA 1
ATOM 714 C C . ALA A 1 101 ? -6.207 -7.757 11.093 1.00 77.44 101 ALA A C 1
ATOM 716 O O . ALA A 1 101 ? -5.164 -8.374 10.884 1.00 77.44 101 ALA A O 1
ATOM 717 N N . ASP A 1 102 ? -6.550 -6.699 10.356 1.00 81.25 102 ASP A N 1
ATOM 718 C CA . ASP A 1 102 ? -5.730 -6.200 9.249 1.00 81.25 102 ASP A CA 1
ATOM 719 C C . ASP A 1 102 ? -4.477 -5.480 9.764 1.00 81.25 102 ASP A C 1
ATOM 721 O O . ASP A 1 102 ? -3.368 -5.720 9.282 1.00 81.25 102 ASP A O 1
ATOM 725 N N . LEU A 1 103 ? -4.632 -4.666 10.815 1.00 83.12 103 LEU A N 1
ATOM 726 C CA . LEU A 1 103 ? -3.509 -4.035 11.516 1.00 83.12 103 LEU A CA 1
ATOM 727 C C . LEU A 1 103 ? -2.567 -5.094 12.115 1.00 83.12 103 LEU A C 1
ATOM 729 O O . LEU A 1 103 ? -1.346 -4.975 11.997 1.00 83.12 103 LEU A O 1
ATOM 733 N N . ALA A 1 104 ? -3.123 -6.164 12.694 1.00 83.75 104 ALA A N 1
ATOM 734 C CA . ALA A 1 104 ? -2.353 -7.297 13.201 1.00 83.75 104 ALA A CA 1
ATOM 735 C C . ALA A 1 104 ? -1.601 -8.041 12.082 1.00 83.75 104 ALA A C 1
ATOM 737 O O . ALA A 1 104 ? -0.423 -8.351 12.253 1.00 83.75 104 ALA A O 1
ATOM 738 N N . ARG A 1 105 ? -2.225 -8.270 10.917 1.00 82.50 105 ARG A N 1
ATOM 739 C CA . ARG A 1 105 ? -1.558 -8.856 9.736 1.00 82.50 105 ARG A CA 1
ATOM 740 C C . ARG A 1 105 ? -0.397 -7.995 9.243 1.00 82.50 105 ARG A C 1
ATOM 742 O O . ARG A 1 105 ? 0.674 -8.528 8.960 1.00 82.50 105 ARG A O 1
ATOM 749 N N . MET A 1 106 ? -0.568 -6.673 9.188 1.00 84.19 106 MET A N 1
ATOM 750 C CA . MET A 1 106 ? 0.523 -5.761 8.833 1.00 84.19 106 MET A CA 1
ATOM 751 C C . MET A 1 106 ? 1.673 -5.813 9.849 1.00 84.19 106 MET A C 1
ATOM 753 O O . MET A 1 106 ? 2.836 -5.870 9.449 1.00 84.19 106 MET A O 1
ATOM 757 N N . ALA A 1 107 ? 1.370 -5.855 11.148 1.00 84.56 107 ALA A N 1
ATOM 758 C CA . ALA A 1 107 ? 2.383 -6.004 12.191 1.00 84.56 107 ALA A CA 1
ATOM 759 C C . ALA A 1 107 ? 3.123 -7.357 12.104 1.00 84.56 107 ALA A C 1
ATOM 761 O O . ALA A 1 107 ? 4.343 -7.392 12.252 1.00 84.56 107 ALA A O 1
ATOM 762 N N . GLN A 1 108 ? 2.419 -8.452 11.791 1.00 83.25 108 GLN A N 1
ATOM 763 C CA . GLN A 1 108 ? 3.001 -9.792 11.613 1.00 83.25 108 GLN A CA 1
ATOM 764 C C . GLN A 1 108 ? 4.014 -9.863 10.458 1.00 83.25 108 GLN A C 1
ATOM 766 O O . GLN A 1 108 ? 5.036 -10.528 10.599 1.00 83.25 108 GLN A O 1
ATOM 771 N N . VAL A 1 109 ? 3.793 -9.139 9.352 1.00 81.94 109 VAL A N 1
ATOM 772 C CA . VAL A 1 109 ? 4.785 -9.005 8.258 1.00 81.94 109 VAL A CA 1
ATOM 773 C C . VAL A 1 109 ? 5.826 -7.895 8.514 1.00 81.94 109 VAL A C 1
ATOM 775 O O . VAL A 1 109 ? 6.569 -7.486 7.618 1.00 81.94 109 VAL A O 1
ATOM 778 N N . GLY A 1 110 ? 5.886 -7.372 9.742 1.00 81.94 110 GLY A N 1
ATOM 779 C CA . GLY A 1 110 ? 6.892 -6.409 10.182 1.00 81.94 110 GLY A CA 1
ATOM 780 C C . GLY A 1 110 ? 6.675 -4.973 9.699 1.00 81.94 110 GLY A C 1
ATOM 781 O O . GLY A 1 110 ? 7.658 -4.270 9.451 1.00 81.94 110 GLY A O 1
ATOM 782 N N . TYR A 1 111 ? 5.432 -4.516 9.511 1.00 81.88 111 TYR A N 1
ATOM 783 C CA . TYR A 1 111 ? 5.153 -3.078 9.401 1.00 81.88 111 TYR A CA 1
ATOM 784 C C . TYR A 1 111 ? 5.080 -2.412 10.779 1.00 81.88 111 TYR A C 1
ATOM 786 O O . TYR A 1 111 ? 4.421 -2.901 11.695 1.00 81.88 111 TYR A O 1
ATOM 794 N N . ARG A 1 112 ? 5.733 -1.254 10.905 1.00 84.44 112 ARG A N 1
ATOM 795 C CA . ARG A 1 112 ? 5.655 -0.372 12.081 1.00 84.44 112 ARG A CA 1
ATOM 796 C C . ARG A 1 112 ? 4.376 0.488 12.035 1.00 84.44 112 ARG A C 1
ATOM 798 O O . ARG A 1 112 ? 3.898 0.773 10.938 1.00 84.44 112 ARG A O 1
ATOM 805 N N . PRO A 1 113 ? 3.834 0.964 13.174 1.00 81.75 113 PRO A N 1
ATOM 806 C CA . PRO A 1 113 ? 2.629 1.806 13.191 1.00 81.75 113 PRO A CA 1
ATOM 807 C C . PRO A 1 113 ? 2.749 3.055 12.303 1.00 81.75 113 PRO A C 1
ATOM 809 O O . PRO A 1 113 ? 1.819 3.355 11.557 1.00 81.75 113 PRO A O 1
ATOM 812 N N . ASP A 1 114 ? 3.913 3.711 12.290 1.00 84.12 114 ASP A N 1
ATOM 813 C CA . ASP A 1 114 ? 4.196 4.878 11.437 1.00 84.12 114 ASP A CA 1
ATOM 814 C C . ASP A 1 114 ? 4.045 4.548 9.940 1.00 84.12 114 ASP A C 1
ATOM 816 O O . ASP A 1 114 ? 3.500 5.328 9.163 1.00 84.12 114 ASP A O 1
ATOM 820 N N . GLN A 1 115 ? 4.463 3.342 9.542 1.00 84.31 115 GLN A N 1
ATOM 821 C CA . GLN A 1 115 ? 4.333 2.850 8.170 1.00 84.31 115 GLN A CA 1
ATOM 822 C C . GLN A 1 115 ? 2.865 2.609 7.811 1.00 84.31 115 GLN A C 1
ATOM 824 O O . GLN A 1 115 ? 2.412 2.995 6.738 1.00 84.31 115 GLN A O 1
ATOM 829 N N . ILE A 1 116 ? 2.094 2.014 8.722 1.00 84.00 116 ILE A N 1
ATOM 830 C CA . ILE A 1 116 ? 0.656 1.780 8.530 1.00 84.00 116 ILE A CA 1
ATOM 831 C C . ILE A 1 116 ? -0.101 3.120 8.432 1.00 84.00 116 ILE A C 1
ATOM 833 O O . ILE A 1 116 ? -1.031 3.252 7.633 1.00 84.00 116 ILE A O 1
ATOM 837 N N . ALA A 1 117 ? 0.314 4.136 9.195 1.00 85.12 117 ALA A N 1
ATOM 838 C CA . ALA A 1 117 ? -0.225 5.490 9.100 1.00 85.12 117 ALA A CA 1
ATOM 839 C C . ALA A 1 117 ? 0.081 6.147 7.739 1.00 85.12 117 ALA A C 1
ATOM 841 O O . ALA A 1 117 ? -0.833 6.699 7.124 1.00 85.12 117 ALA A O 1
ATOM 842 N N . GLU A 1 118 ? 1.310 6.025 7.224 1.00 84.69 118 GLU A N 1
ATOM 843 C CA . GLU A 1 118 ? 1.670 6.524 5.888 1.00 84.69 118 GLU A CA 1
ATOM 844 C C . GLU A 1 118 ? 0.886 5.803 4.772 1.00 84.69 118 GLU A C 1
ATOM 846 O O . GLU A 1 118 ? 0.393 6.459 3.854 1.00 84.69 118 GLU A O 1
ATOM 851 N N . VAL A 1 119 ? 0.664 4.484 4.874 1.00 87.19 119 VAL A N 1
ATOM 852 C CA . VAL A 1 119 ? -0.212 3.755 3.931 1.00 87.19 119 VAL A CA 1
ATOM 853 C C . VAL A 1 119 ? -1.625 4.344 3.939 1.00 87.19 119 VAL A C 1
ATOM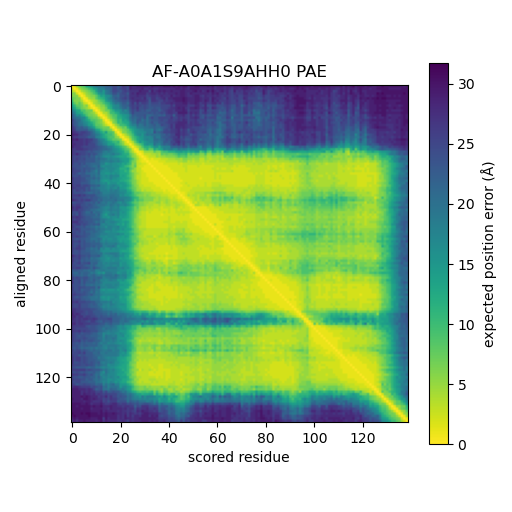 855 O O . VAL A 1 119 ? -2.162 4.661 2.880 1.00 87.19 119 VAL A O 1
ATOM 858 N N . ARG A 1 120 ? -2.221 4.574 5.118 1.00 84.94 120 ARG A N 1
ATOM 859 C CA . ARG A 1 120 ? -3.550 5.209 5.227 1.00 84.94 120 ARG A CA 1
ATOM 860 C C . ARG A 1 120 ? -3.577 6.615 4.617 1.00 84.94 120 ARG A C 1
ATOM 862 O O . ARG A 1 120 ? -4.587 6.980 4.017 1.00 84.94 120 ARG A O 1
ATOM 869 N N . ALA A 1 121 ? -2.492 7.382 4.741 1.00 84.75 121 ALA A N 1
ATOM 870 C CA . ALA A 1 121 ? -2.366 8.705 4.132 1.00 84.75 121 ALA A CA 1
ATOM 871 C C . ALA A 1 121 ? -2.314 8.645 2.592 1.00 84.75 121 ALA A C 1
ATOM 873 O O . ALA A 1 121 ? -2.940 9.475 1.940 1.00 84.75 121 ALA A O 1
ATOM 874 N N . GLN A 1 122 ? -1.657 7.637 2.004 1.00 83.56 122 GLN A N 1
ATOM 875 C CA . GLN A 1 122 ? -1.636 7.438 0.545 1.00 83.56 122 GLN A CA 1
ATOM 876 C C . GLN A 1 122 ? -3.008 7.049 -0.031 1.00 83.56 122 GLN A C 1
ATOM 878 O O . GLN A 1 122 ? -3.323 7.435 -1.153 1.00 83.56 122 GLN A O 1
ATOM 883 N N . VAL A 1 123 ? -3.845 6.334 0.731 1.00 85.38 123 VAL A N 1
ATOM 884 C CA . VAL A 1 123 ? -5.216 5.968 0.311 1.00 85.38 123 VAL A CA 1
ATOM 885 C C . VAL A 1 123 ? -6.214 7.121 0.503 1.00 85.38 123 VAL A C 1
ATOM 887 O O . 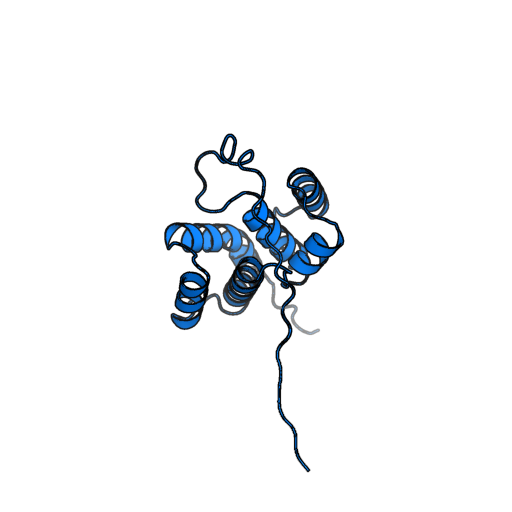VAL A 1 123 ? -7.201 7.214 -0.224 1.00 85.38 123 VAL A O 1
ATOM 890 N N . ALA A 1 124 ? -5.965 8.032 1.450 1.00 81.75 124 ALA A N 1
ATOM 891 C CA . ALA A 1 124 ? -6.839 9.169 1.759 1.00 81.75 124 ALA A CA 1
ATOM 892 C C . ALA A 1 124 ? -7.329 10.004 0.548 1.00 81.75 124 ALA A C 1
ATOM 894 O O . ALA A 1 124 ? -8.530 10.284 0.520 1.00 81.75 124 ALA A O 1
ATOM 895 N N . PRO A 1 125 ? -6.503 10.385 -0.455 1.00 76.31 125 PRO A N 1
ATOM 896 C CA . PRO A 1 125 ? -6.991 11.110 -1.635 1.00 76.31 125 PRO A CA 1
ATOM 897 C C . PRO A 1 125 ? -8.019 10.322 -2.461 1.00 76.31 125 PRO A C 1
ATOM 899 O O . PRO A 1 125 ? -8.967 10.920 -2.962 1.00 76.31 125 PRO A O 1
ATOM 902 N N . CYS A 1 126 ? -7.892 8.994 -2.553 1.00 79.19 126 CYS A N 1
ATOM 903 C CA . CYS A 1 126 ? -8.835 8.153 -3.298 1.00 79.19 126 CYS A CA 1
ATOM 904 C C . CYS A 1 126 ? -10.212 8.140 -2.629 1.00 79.19 126 CYS A C 1
ATOM 906 O O . CYS A 1 126 ? -11.223 8.338 -3.289 1.00 79.19 126 CYS A O 1
ATOM 908 N N . ARG A 1 127 ? -10.237 8.056 -1.292 1.00 68.19 127 ARG A N 1
ATOM 909 C CA . ARG A 1 127 ? -11.467 8.012 -0.477 1.00 68.19 127 ARG A CA 1
ATOM 910 C C . ARG A 1 127 ? -12.352 9.255 -0.620 1.00 68.19 127 ARG A C 1
ATOM 912 O O . ARG A 1 127 ? -13.521 9.212 -0.250 1.00 68.19 127 ARG A O 1
ATOM 919 N N . ARG A 1 128 ? -11.806 10.369 -1.123 1.00 57.38 128 ARG A N 1
ATOM 920 C CA . ARG A 1 128 ? -12.576 11.581 -1.442 1.00 57.38 128 ARG A CA 1
ATOM 921 C C . ARG A 1 128 ? -13.295 11.481 -2.793 1.00 57.38 128 ARG A C 1
ATOM 923 O O . ARG A 1 128 ? -14.291 12.165 -2.972 1.00 57.38 128 ARG A O 1
ATOM 930 N N . HIS A 1 129 ? -12.812 10.643 -3.710 1.00 54.06 129 HIS A N 1
ATOM 931 C CA . HIS A 1 129 ? -13.409 10.440 -5.029 1.00 54.06 129 HIS A CA 1
ATOM 932 C C . HIS A 1 129 ? -14.628 9.511 -4.972 1.00 54.06 129 HIS A C 1
ATOM 934 O O . HIS A 1 129 ? -15.670 9.858 -5.514 1.00 54.06 129 HIS A O 1
ATOM 940 N N . ASP A 1 130 ? -14.548 8.391 -4.242 1.00 48.25 130 ASP A N 1
ATOM 941 C CA . ASP A 1 130 ? -15.672 7.446 -4.099 1.00 48.25 130 ASP A CA 1
ATOM 942 C C . ASP A 1 130 ? -16.907 8.072 -3.417 1.00 48.25 130 ASP A C 1
ATOM 944 O O . ASP A 1 130 ? -18.041 7.677 -3.678 1.00 48.25 130 ASP A O 1
ATOM 948 N N . ALA A 1 131 ? -16.704 9.096 -2.578 1.00 52.25 131 ALA A N 1
ATOM 949 C CA . ALA A 1 131 ? -17.780 9.883 -1.969 1.00 52.25 131 ALA A CA 1
ATOM 950 C C . ALA A 1 131 ? -18.498 10.832 -2.956 1.00 52.25 131 ALA A C 1
ATOM 952 O O . ALA A 1 131 ? -19.537 11.391 -2.613 1.00 52.25 131 ALA A O 1
ATOM 953 N N . GLU A 1 132 ? -17.949 11.022 -4.159 1.00 40.84 132 GLU A N 1
ATOM 954 C CA . GLU A 1 132 ? -18.454 11.915 -5.210 1.00 40.84 132 GLU A CA 1
ATOM 955 C C . GLU A 1 132 ? -18.930 11.135 -6.452 1.00 40.84 132 GLU A C 1
ATOM 957 O O . GLU A 1 132 ? -19.062 11.696 -7.536 1.00 40.84 132 GLU A O 1
ATOM 962 N N . ALA A 1 133 ? -19.232 9.839 -6.308 1.00 41.44 133 ALA A N 1
ATOM 963 C CA . ALA A 1 133 ? -19.961 9.091 -7.326 1.00 41.44 133 ALA A CA 1
ATOM 964 C C . ALA A 1 133 ? -21.444 9.526 -7.330 1.00 41.44 133 ALA A C 1
ATOM 966 O O . ALA A 1 133 ? -22.171 9.201 -6.383 1.00 41.44 133 ALA A O 1
ATOM 967 N N . PRO A 1 134 ? -21.948 10.235 -8.363 1.00 42.75 134 PRO A N 1
ATOM 968 C CA . PRO A 1 134 ? -23.381 10.436 -8.493 1.00 42.75 134 PRO A CA 1
ATOM 969 C C . PRO A 1 134 ? -24.043 9.073 -8.702 1.00 42.75 134 PRO A C 1
ATOM 971 O O . PRO A 1 134 ? -23.597 8.263 -9.516 1.00 42.75 134 PRO A O 1
ATOM 974 N N . ALA A 1 135 ? -25.134 8.820 -7.982 1.00 46.03 135 ALA A N 1
ATOM 975 C CA . ALA A 1 135 ? -25.986 7.683 -8.280 1.00 46.03 135 ALA A CA 1
ATOM 976 C C . ALA A 1 135 ? -26.573 7.879 -9.687 1.00 46.03 135 ALA A C 1
ATOM 978 O O . ALA A 1 135 ? -27.488 8.687 -9.858 1.00 46.03 135 ALA A O 1
ATOM 979 N N . GLU A 1 136 ? -26.036 7.157 -10.676 1.00 42.78 136 GLU A N 1
ATOM 980 C CA . GLU A 1 136 ? -26.520 7.147 -12.061 1.00 42.78 136 GLU A CA 1
ATOM 981 C C . GLU A 1 136 ? -27.933 6.544 -12.083 1.00 42.78 136 GLU A C 1
ATOM 983 O O . GLU A 1 136 ? -28.158 5.332 -12.177 1.00 42.78 136 GLU A O 1
ATOM 988 N N . GLY A 1 137 ? -28.908 7.420 -11.853 1.00 47.00 137 GLY A N 1
ATOM 989 C CA . GLY A 1 137 ? -30.299 7.068 -11.663 1.00 47.00 137 GLY A CA 1
ATOM 990 C C . GLY A 1 137 ? -30.930 6.644 -12.978 1.00 47.00 137 GLY A C 1
ATOM 991 O O . GLY A 1 137 ? -31.034 7.446 -13.904 1.00 47.00 137 GLY A O 1
ATOM 992 N N . LYS A 1 138 ? -31.414 5.398 -13.006 1.00 43.84 138 LYS A N 1
ATOM 993 C CA . LYS A 1 138 ? -32.257 4.822 -14.063 1.00 43.84 138 LYS A CA 1
ATOM 994 C C . LYS A 1 138 ? -33.185 5.857 -14.716 1.00 43.84 138 LYS A C 1
ATOM 996 O O .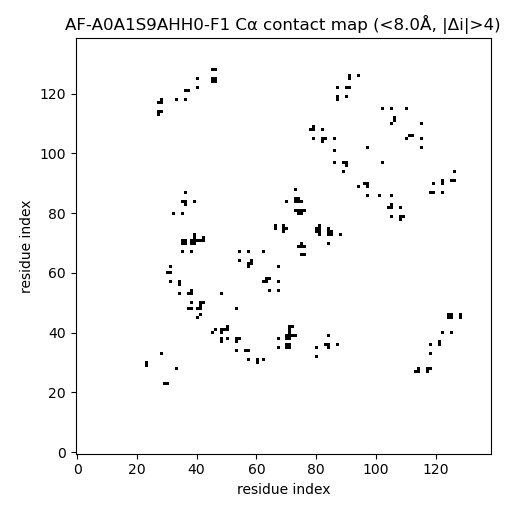 LYS A 1 138 ? -34.034 6.428 -14.026 1.00 43.84 138 LYS A O 1
ATOM 1001 N N . ARG A 1 139 ? -33.109 5.978 -16.041 1.00 46.47 139 ARG A N 1
ATOM 1002 C CA . ARG A 1 139 ? -34.210 6.398 -16.919 1.00 46.47 139 ARG A CA 1
ATOM 1003 C C . ARG A 1 139 ? -34.175 5.554 -18.186 1.00 46.47 139 ARG A C 1
ATOM 1005 O O . ARG A 1 139 ? -33.046 5.270 -18.636 1.00 46.47 139 ARG A O 1
#

Radius of gyration: 17.35 Å; Cα contacts (8 Å, |Δi|>4): 123; chains: 1; bounding box: 57×57×31 Å

Secondary structure (DSSP, 8-state):
-----------------S-STTS-TT-SS-HHHHHHHHHHHHHTT-TT--HHHHHHHHHHTT--HHHHHHHHTT--SSHHHHHHHHHHHHHHH--S---HHHHHHHHHTT--HHHHHHHHHHHHHHHHHHTT-------

Sequence (139 aa):
MTQHTVPDTPSFDQRPPAALDAQAGDAALGAPTRIRIALYLAQRGCPGMSPALLQEWGRAAGMNRAEMAANAGGTSHDAKGSACLAFVGRLLDDPGAPAAADLARMAQVGYRPDQIAEVRAQVAPCRRHDAEAPAEGKR

Solvent-accessible surface area (backbone atoms only — not comparable to full-atom values): 8602 Å² total; per-residue (Å²): 139,83,92,84,83,87,82,91,80,82,87,75,89,75,75,73,74,97,74,63,78,87,76,61,79,91,56,77,60,57,70,64,64,51,41,38,49,47,32,26,40,25,67,72,66,26,77,95,45,53,60,69,60,44,52,50,53,30,45,76,68,70,47,50,71,69,56,53,52,35,19,31,73,44,37,48,97,44,72,53,54,24,54,50,34,48,48,52,51,44,49,70,77,38,74,87,60,76,50,72,68,53,58,48,52,41,42,73,63,69,49,51,72,66,32,56,51,52,54,53,58,70,49,49,64,35,63,60,51,71,75,65,62,76,80,86,71,90,129

Nearest PDB structures (foldseek):
  6k40-assembly3_C  TM=8.270E-01  e=1.279E-02  Deinococcus radiodurans R1 = ATCC 13939 = DSM 20539
  2oyo-assembly1_A  TM=8.253E-01  e=3.361E-02  Deinococcus geothermalis DSM 11300
  3c1l-assembly1_B  TM=6.404E-01  e=1.279E-02  Mesorhizobium japonicum MAFF 303099
  3c1l-assembly2_J  TM=6.042E-01  e=2.478E-02  Mesorhizobium japonicum MAFF 303099
  2prr-assembly1_E  TM=6.730E-01  e=3.858E-01  Cupriavidus pinatubonensis JMP134

Mean predicted aligned error: 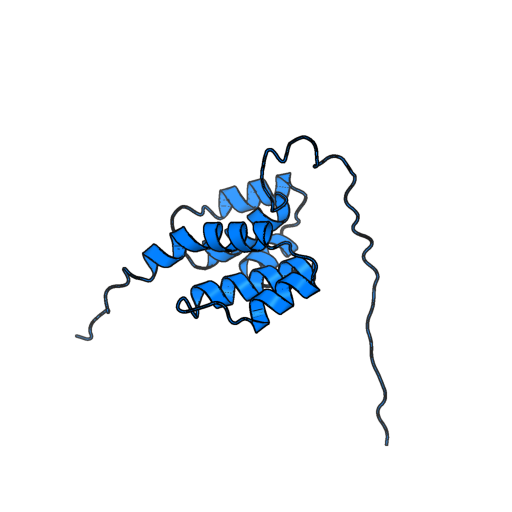12.28 Å

pLDDT: mean 72.01, std 17.94, range [37.56, 90.81]

Foldseek 3Di:
DDDDDDDDDDDDPPPDPPPQPPPPPDALDRQLLLLLLLLLCVLVVQPPRDNVVSVVSCVVVVHDPVQSVCSVVLDHPDPLSNLLSVQLVCCQVPVPDRDVVSVVSNVVSPRDPRNVVVSNVSSVSRNVVVVPDPPPDDD